Protein AF-A0A512UDW3-F1 (afdb_monomer)

Solvent-accessible surface area (backbone atoms only — not comparable to full-atom values): 7559 Å² total; per-residue (Å²): 133,87,82,69,74,64,78,91,60,89,70,90,72,61,88,87,54,61,60,85,64,74,51,76,69,55,49,50,41,35,50,53,52,41,50,52,54,34,51,64,78,32,40,70,40,46,51,52,30,51,55,47,39,69,74,40,95,45,71,74,55,20,54,63,74,34,38,69,43,46,49,53,28,49,56,47,38,58,70,48,70,37,69,68,51,47,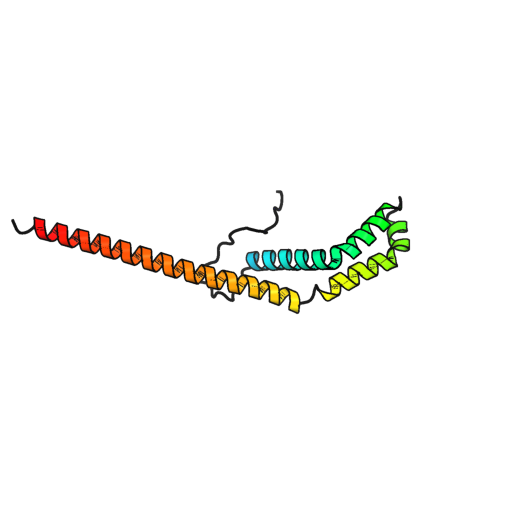48,54,41,46,51,54,51,33,53,51,44,48,52,52,52,51,55,50,51,53,52,51,52,50,54,50,50,53,52,50,51,53,51,52,56,52,50,61,60,52,59,70,70,72,78,118

Mean predicted aligned error: 9.4 Å

Structure (mmCIF, N/CA/C/O backbone):
data_AF-A0A512UDW3-F1
#
_entry.id   AF-A0A512UDW3-F1
#
loop_
_atom_site.group_PDB
_atom_site.id
_atom_site.type_symbol
_atom_site.label_atom_id
_atom_site.label_alt_id
_atom_site.label_comp_id
_atom_site.label_asym_id
_atom_site.label_entity_id
_atom_site.label_seq_id
_atom_site.pdbx_PDB_ins_code
_atom_site.Cartn_x
_atom_site.Cartn_y
_atom_site.Cartn_z
_atom_site.occupancy
_atom_site.B_iso_or_equiv
_atom_site.auth_seq_id
_atom_site.auth_comp_id
_atom_site.auth_asym_id
_atom_site.auth_atom_id
_atom_site.pdbx_PDB_model_num
ATOM 1 N N . MET A 1 1 ? 4.280 23.113 3.884 1.00 37.47 1 MET A N 1
ATOM 2 C CA . MET A 1 1 ? 3.649 21.982 4.603 1.00 37.47 1 MET A CA 1
ATOM 3 C C . MET A 1 1 ? 4.289 20.689 4.128 1.00 37.47 1 MET A C 1
ATOM 5 O O . MET A 1 1 ? 4.038 20.272 3.004 1.00 37.47 1 MET A O 1
ATOM 9 N N . SER A 1 2 ? 5.163 20.091 4.932 1.00 43.75 2 SER A N 1
ATOM 10 C CA . SER A 1 2 ? 5.730 18.771 4.656 1.00 43.75 2 SER A CA 1
ATOM 11 C C . SER A 1 2 ? 4.609 17.730 4.741 1.00 43.75 2 SER A C 1
ATOM 13 O O . SER A 1 2 ? 4.070 17.469 5.816 1.00 43.75 2 SER A O 1
ATOM 15 N N . LYS A 1 3 ? 4.202 17.172 3.593 1.00 50.06 3 LYS A N 1
ATOM 16 C CA . LYS A 1 3 ? 3.268 16.039 3.519 1.00 50.06 3 LYS A CA 1
ATOM 17 C C . LYS A 1 3 ? 3.991 14.810 4.061 1.00 50.06 3 LYS A C 1
ATOM 19 O O . LYS A 1 3 ? 4.594 14.051 3.315 1.00 50.06 3 LYS A O 1
ATOM 24 N N . GLN A 1 4 ? 4.026 14.689 5.381 1.00 52.34 4 GLN A N 1
ATOM 25 C CA . GLN A 1 4 ? 4.536 13.496 6.035 1.00 52.34 4 GLN A CA 1
ATOM 26 C C . GLN A 1 4 ? 3.680 12.301 5.584 1.00 52.34 4 GLN A C 1
ATOM 28 O O . GLN A 1 4 ? 2.453 12.449 5.554 1.00 52.34 4 GLN A O 1
ATOM 33 N N . PRO A 1 5 ? 4.301 11.167 5.214 1.00 54.69 5 PRO A N 1
ATOM 34 C CA . PRO A 1 5 ? 3.579 9.996 4.730 1.00 54.69 5 PRO A CA 1
ATOM 35 C C . PRO A 1 5 ? 2.538 9.55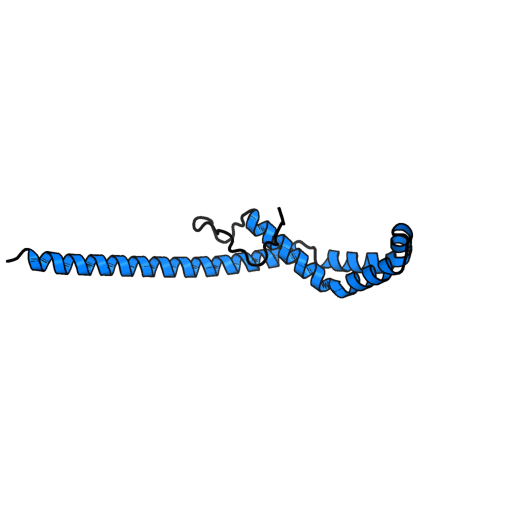3 5.764 1.00 54.69 5 PRO A C 1
ATOM 37 O O . PRO A 1 5 ? 2.731 9.737 6.970 1.00 54.69 5 PRO A O 1
ATOM 40 N N . TYR A 1 6 ? 1.415 8.997 5.308 1.00 53.50 6 TYR A N 1
ATOM 41 C CA . TYR A 1 6 ? 0.365 8.523 6.215 1.00 53.50 6 TYR A CA 1
ATOM 42 C C . TYR A 1 6 ? 0.718 7.207 6.929 1.00 53.50 6 TYR A C 1
ATOM 44 O O . TYR A 1 6 ? -0.074 6.708 7.731 1.00 53.50 6 TYR A O 1
ATOM 52 N N . ASP A 1 7 ? 1.907 6.659 6.668 1.00 50.72 7 ASP A N 1
ATOM 53 C CA . ASP A 1 7 ? 2.438 5.482 7.349 1.00 50.72 7 ASP A CA 1
ATOM 54 C C . ASP A 1 7 ? 2.441 5.725 8.871 1.00 50.72 7 ASP A C 1
ATOM 56 O O . ASP A 1 7 ? 3.064 6.666 9.364 1.00 50.72 7 ASP A O 1
ATOM 60 N N . ASN A 1 8 ? 1.731 4.869 9.612 1.00 51.53 8 ASN A N 1
ATOM 61 C CA . ASN A 1 8 ? 1.603 4.881 11.079 1.00 51.53 8 ASN A CA 1
ATOM 62 C C . ASN A 1 8 ? 0.756 6.001 11.708 1.00 51.53 8 ASN A C 1
ATOM 64 O O . ASN A 1 8 ? 0.913 6.291 12.893 1.00 51.53 8 ASN A O 1
ATOM 68 N N . ARG A 1 9 ? -0.169 6.622 10.969 1.00 58.69 9 ARG A N 1
ATOM 69 C CA . ARG A 1 9 ? -1.151 7.529 11.587 1.00 58.69 9 ARG A CA 1
ATOM 70 C C . ARG A 1 9 ? -2.368 6.767 12.093 1.00 58.69 9 ARG A C 1
ATOM 72 O O . ARG A 1 9 ? -2.994 6.027 11.335 1.00 58.69 9 ARG A O 1
ATOM 79 N N . ASP A 1 10 ? -2.758 7.028 13.337 1.00 59.06 10 ASP A N 1
ATOM 80 C CA . ASP A 1 10 ? -4.078 6.649 13.834 1.00 59.06 10 ASP A CA 1
ATOM 81 C C . ASP A 1 10 ? -5.135 7.476 13.102 1.00 59.06 10 ASP A C 1
ATOM 83 O O . ASP A 1 10 ? -5.371 8.653 13.388 1.00 59.06 10 ASP A O 1
ATOM 87 N N . LEU A 1 11 ? -5.744 6.864 12.089 1.00 62.94 11 LEU A N 1
ATOM 88 C CA . LEU A 1 11 ? -6.862 7.472 11.393 1.00 62.94 11 LEU A CA 1
ATOM 89 C C . LEU A 1 11 ? -8.076 7.445 12.323 1.00 62.94 11 LEU A C 1
ATOM 91 O O . LEU A 1 11 ? -8.410 6.375 12.846 1.00 62.94 11 LEU A O 1
ATOM 95 N N . PRO A 1 12 ? -8.75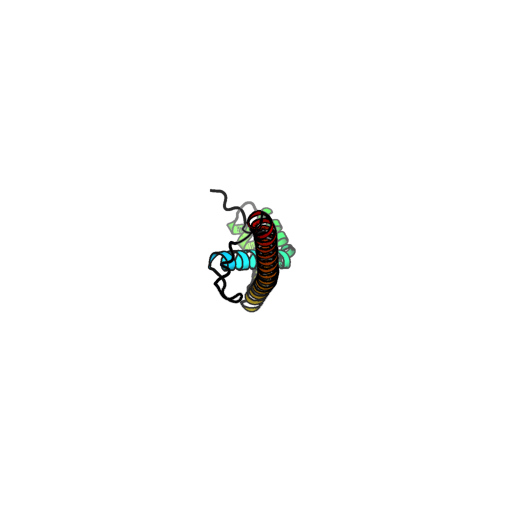6 8.587 12.526 1.00 62.00 12 PRO A N 1
ATOM 96 C CA . PRO A 1 12 ? -9.974 8.623 13.315 1.00 62.00 12 PRO A CA 1
ATOM 97 C C . PRO A 1 12 ? -11.031 7.770 12.613 1.00 62.00 12 PRO A C 1
ATOM 99 O O . PRO A 1 12 ? -11.681 8.200 11.662 1.00 62.00 12 PRO A O 1
ATOM 102 N N . THR A 1 13 ? -11.172 6.529 13.072 1.00 66.75 13 THR A N 1
ATOM 103 C CA . THR A 1 13 ? -12.216 5.622 12.609 1.00 66.75 13 THR A CA 1
ATOM 104 C C . THR A 1 13 ? -13.505 6.052 13.286 1.00 66.75 13 THR A C 1
ATOM 106 O O . THR A 1 13 ? -13.594 6.028 14.513 1.00 66.75 13 THR A O 1
ATOM 109 N N . ASN A 1 14 ? -14.503 6.474 12.509 1.00 70.44 14 ASN A N 1
ATOM 110 C CA . ASN A 1 14 ? -15.806 6.805 13.071 1.00 70.44 14 ASN A CA 1
ATOM 111 C C . ASN A 1 14 ? -16.479 5.508 13.565 1.00 70.44 14 ASN A C 1
ATOM 113 O O . ASN A 1 14 ? -16.776 4.644 12.737 1.00 70.44 14 ASN A O 1
ATOM 117 N N . PRO A 1 15 ? -16.743 5.354 14.876 1.00 70.38 15 PRO A N 1
ATOM 118 C CA . PRO A 1 15 ? -17.304 4.124 15.435 1.00 70.38 15 PRO A CA 1
ATOM 119 C C . PRO A 1 15 ? -18.735 3.830 14.960 1.00 70.38 15 PRO A C 1
ATOM 121 O O . PRO A 1 15 ? -19.181 2.690 15.088 1.00 70.38 15 PRO A O 1
ATOM 124 N N . ASN A 1 16 ? -19.430 4.828 14.400 1.00 74.44 16 ASN A N 1
ATOM 125 C CA . ASN A 1 16 ? -20.793 4.707 13.880 1.00 74.44 16 ASN A CA 1
ATOM 126 C C . ASN A 1 16 ? -20.849 4.230 12.423 1.00 74.44 16 ASN A C 1
ATOM 128 O O . ASN A 1 16 ? -21.930 3.923 11.925 1.00 74.44 16 ASN A O 1
ATOM 132 N N . LEU A 1 17 ? -19.713 4.194 11.722 1.00 81.75 17 LEU A N 1
ATOM 133 C CA . LEU A 1 17 ? -19.667 3.691 10.356 1.00 81.75 17 LEU A CA 1
ATOM 134 C C . LEU A 1 17 ? -19.407 2.181 10.353 1.00 81.75 17 LEU A C 1
ATOM 136 O O . LEU A 1 17 ? -18.636 1.682 11.180 1.00 81.75 17 LEU A O 1
ATOM 140 N N . PRO A 1 18 ? -20.013 1.437 9.413 1.00 85.44 18 PRO A N 1
ATOM 141 C CA . PRO A 1 18 ? -19.673 0.040 9.230 1.00 85.44 18 PRO A CA 1
ATOM 142 C C . PRO A 1 18 ? -18.189 -0.145 8.908 1.00 85.44 18 PRO A C 1
ATOM 144 O O . PRO A 1 18 ? -17.573 0.675 8.231 1.00 85.44 18 PRO A O 1
ATOM 147 N N . VAL A 1 19 ? -17.617 -1.261 9.359 1.00 86.12 19 VAL A N 1
ATOM 148 C CA . VAL A 1 19 ? -16.173 -1.540 9.246 1.00 86.12 19 VAL A CA 1
ATOM 149 C C . VAL A 1 19 ? -15.697 -1.593 7.790 1.00 86.12 19 VAL A C 1
ATOM 151 O O . VAL A 1 19 ? -14.576 -1.186 7.502 1.00 86.12 19 VA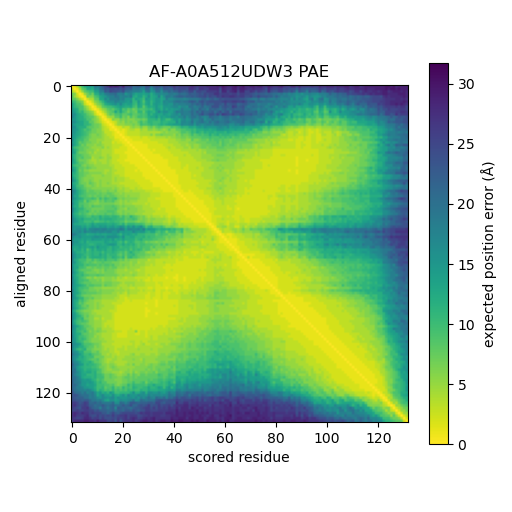L A O 1
ATOM 154 N N . TRP A 1 20 ? -16.561 -2.052 6.881 1.00 85.62 20 TRP A N 1
ATOM 155 C CA . TRP A 1 20 ? -16.292 -2.142 5.443 1.00 85.62 20 TRP A CA 1
ATOM 156 C C . TRP A 1 20 ? -16.343 -0.791 4.716 1.00 85.62 20 TRP A C 1
ATOM 158 O O . TRP A 1 20 ? -15.962 -0.710 3.554 1.00 85.62 20 TRP A O 1
ATOM 168 N N . VAL A 1 21 ? -16.820 0.274 5.369 1.00 89.62 21 VAL A N 1
ATOM 169 C CA . VAL A 1 21 ? -16.833 1.616 4.782 1.00 89.62 21 VAL A CA 1
ATOM 170 C C . VAL A 1 21 ? -15.473 2.260 5.009 1.00 89.62 21 VAL A C 1
ATOM 172 O O . VAL A 1 21 ? -15.046 2.467 6.149 1.00 89.62 21 VAL A O 1
ATOM 175 N N . LEU A 1 22 ? -14.802 2.587 3.910 1.00 89.00 22 LEU A N 1
ATOM 176 C CA . LEU A 1 22 ? -13.526 3.286 3.902 1.00 89.00 22 LEU A CA 1
ATOM 177 C C . LEU A 1 22 ? -13.755 4.773 3.634 1.00 89.00 22 LEU A C 1
ATOM 179 O O . LEU A 1 22 ? -14.435 5.164 2.689 1.00 89.00 22 LEU A O 1
ATOM 183 N N . THR A 1 23 ? -13.202 5.617 4.495 1.00 88.19 23 THR A N 1
ATOM 184 C CA . THR A 1 23 ? -13.192 7.069 4.312 1.00 88.19 23 THR A CA 1
ATOM 185 C C . THR A 1 23 ? -12.136 7.473 3.275 1.00 88.19 23 THR A C 1
ATOM 187 O O . THR A 1 23 ? -11.144 6.763 3.108 1.00 88.19 23 THR A O 1
ATOM 190 N N . PRO A 1 24 ? -12.248 8.655 2.638 1.00 89.25 24 PRO A N 1
ATOM 191 C CA . PRO A 1 24 ? -11.248 9.110 1.665 1.00 89.25 24 PRO A CA 1
ATOM 192 C C . PRO A 1 24 ? -9.815 9.167 2.219 1.00 89.25 24 PRO A C 1
ATOM 194 O O . PRO A 1 24 ? -8.851 8.932 1.497 1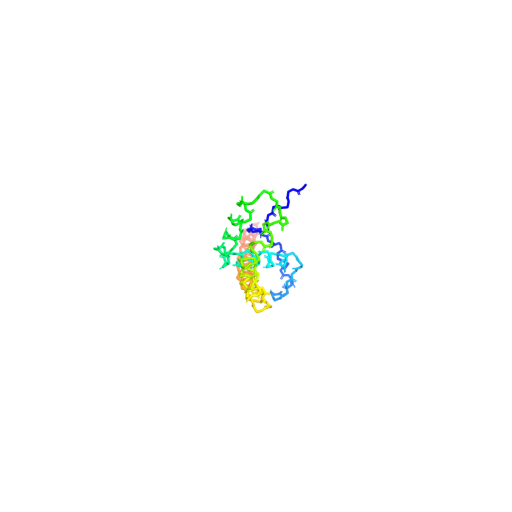.00 89.25 24 PRO A O 1
ATOM 197 N N . LYS A 1 25 ? -9.660 9.450 3.521 1.00 86.62 25 LYS A N 1
ATOM 198 C CA . LYS A 1 25 ? -8.350 9.433 4.189 1.00 86.62 25 LYS A CA 1
ATOM 199 C C . LYS A 1 25 ? -7.798 8.015 4.322 1.00 86.62 25 LYS A C 1
ATOM 201 O O . LYS A 1 25 ? -6.615 7.813 4.092 1.00 86.62 25 LYS A O 1
ATOM 206 N N . GLU A 1 26 ? -8.641 7.052 4.685 1.00 87.62 26 GLU A N 1
ATOM 207 C CA . GLU A 1 26 ? -8.274 5.633 4.764 1.00 87.62 26 GLU A CA 1
ATOM 208 C C . GLU A 1 26 ? -7.888 5.079 3.391 1.00 87.62 26 GLU A C 1
ATOM 210 O O . GLU A 1 26 ? -6.858 4.418 3.270 1.00 87.62 26 GLU A O 1
ATOM 215 N N . GLU A 1 27 ? -8.645 5.423 2.348 1.00 90.56 27 GLU A N 1
ATOM 216 C CA . GLU A 1 27 ? -8.304 5.048 0.975 1.00 90.56 27 GLU A CA 1
ATOM 217 C C . GLU A 1 27 ? -6.971 5.647 0.516 1.00 90.56 27 GLU A C 1
ATOM 219 O O . GLU A 1 27 ? -6.187 4.961 -0.137 1.00 90.56 27 GLU A O 1
ATOM 224 N N . GLN A 1 28 ? -6.657 6.887 0.906 1.00 90.50 28 GLN A N 1
ATOM 225 C CA . GLN A 1 28 ? -5.349 7.470 0.614 1.00 90.50 28 GLN A CA 1
ATOM 226 C C . GLN A 1 28 ? -4.206 6.653 1.243 1.00 90.50 28 GLN A C 1
ATOM 228 O O . GLN A 1 28 ? -3.194 6.410 0.586 1.00 90.50 28 GLN A O 1
ATOM 233 N N . VAL A 1 29 ? -4.363 6.188 2.486 1.00 89.25 29 VAL A N 1
ATOM 234 C CA . VAL A 1 29 ? -3.345 5.358 3.159 1.00 89.25 29 VAL A CA 1
ATOM 235 C C . VAL A 1 29 ? -3.190 4.004 2.476 1.00 89.25 29 VAL A C 1
ATOM 237 O O . VAL A 1 29 ? -2.068 3.538 2.278 1.00 89.25 29 VAL A O 1
ATOM 240 N N . ILE A 1 30 ? -4.306 3.390 2.083 1.00 91.75 30 ILE A N 1
ATOM 241 C CA . ILE A 1 30 ? -4.318 2.148 1.306 1.00 91.75 30 ILE A CA 1
ATOM 242 C C . ILE A 1 30 ? -3.551 2.339 -0.002 1.00 91.75 30 ILE A C 1
ATOM 244 O O . ILE A 1 30 ? -2.664 1.546 -0.310 1.00 91.75 30 ILE A O 1
ATOM 248 N N . PHE A 1 31 ? -3.827 3.422 -0.728 1.00 91.88 31 PHE A N 1
ATOM 249 C CA . PHE A 1 31 ? -3.158 3.733 -1.986 1.00 91.88 31 PHE A CA 1
ATOM 250 C C . PHE A 1 31 ? -1.650 3.953 -1.804 1.00 91.88 31 PHE A C 1
ATOM 252 O O . PHE A 1 31 ? -0.846 3.434 -2.577 1.00 91.88 31 PHE A O 1
ATOM 259 N N . GLU A 1 32 ? -1.244 4.687 -0.765 1.00 91.62 32 GLU A N 1
ATOM 260 C CA . GLU A 1 32 ? 0.169 4.915 -0.446 1.00 91.62 32 GLU A CA 1
ATOM 261 C C . GLU A 1 32 ? 0.890 3.608 -0.085 1.00 91.62 32 GLU A C 1
ATOM 263 O O . GLU A 1 32 ? 1.989 3.353 -0.586 1.00 91.62 32 GLU A O 1
ATOM 268 N N . ARG A 1 33 ? 0.265 2.746 0.727 1.00 91.31 33 ARG A N 1
ATOM 269 C CA . ARG A 1 33 ? 0.818 1.440 1.115 1.00 91.31 33 ARG A CA 1
ATOM 270 C C . ARG A 1 33 ? 0.919 0.489 -0.075 1.00 91.31 33 ARG A C 1
ATOM 272 O O . ARG A 1 33 ? 1.964 -0.134 -0.259 1.00 91.31 33 ARG A O 1
ATOM 279 N N . TRP A 1 34 ? -0.134 0.405 -0.883 1.00 93.88 34 TRP A N 1
ATOM 280 C CA . TRP A 1 34 ? -0.163 -0.378 -2.115 1.00 93.88 34 TRP A CA 1
ATOM 281 C C . TRP A 1 34 ? 0.956 0.051 -3.059 1.00 93.88 34 TRP A C 1
ATOM 283 O O . TRP A 1 34 ? 1.776 -0.771 -3.465 1.00 93.88 34 TRP A O 1
ATOM 293 N N . ARG A 1 35 ? 1.068 1.360 -3.319 1.00 92.06 35 ARG A N 1
ATOM 294 C CA . ARG A 1 35 ? 2.149 1.922 -4.127 1.00 92.06 35 ARG A CA 1
ATOM 295 C C . ARG A 1 35 ? 3.506 1.528 -3.549 1.00 92.06 35 ARG A C 1
ATOM 297 O O . ARG A 1 35 ? 4.320 0.952 -4.259 1.00 92.06 35 ARG A O 1
ATOM 304 N N . LYS A 1 36 ? 3.748 1.766 -2.259 1.00 92.38 36 LYS A N 1
ATOM 305 C CA . LYS A 1 36 ? 5.021 1.429 -1.603 1.00 92.38 36 LYS A CA 1
ATOM 306 C C . LYS A 1 36 ? 5.389 -0.049 -1.776 1.00 92.38 36 LYS A C 1
ATOM 308 O O . LYS A 1 36 ? 6.520 -0.338 -2.152 1.00 92.38 36 LYS A O 1
ATOM 313 N N . LYS A 1 37 ? 4.443 -0.971 -1.570 1.00 93.06 37 LYS A N 1
ATOM 314 C CA . LYS A 1 37 ? 4.654 -2.417 -1.754 1.00 93.06 37 LYS A CA 1
ATOM 315 C C . LYS A 1 37 ? 4.949 -2.785 -3.208 1.00 93.06 37 LYS A C 1
ATOM 317 O O . LYS A 1 37 ? 5.828 -3.604 -3.457 1.00 93.06 37 LYS A O 1
ATOM 322 N N . THR A 1 38 ? 4.259 -2.168 -4.162 1.00 93.62 38 THR A N 1
ATOM 323 C CA . THR A 1 38 ? 4.517 -2.360 -5.596 1.00 93.62 38 THR A CA 1
ATOM 324 C C . THR A 1 38 ? 5.922 -1.899 -5.978 1.00 93.62 38 THR A C 1
ATOM 326 O O . THR A 1 38 ? 6.664 -2.653 -6.601 1.00 93.62 38 THR A O 1
ATOM 329 N N . PHE A 1 39 ? 6.336 -0.709 -5.536 1.00 92.12 39 PHE A N 1
ATOM 330 C CA . PHE A 1 39 ? 7.690 -0.203 -5.780 1.00 92.12 39 PHE A CA 1
ATOM 331 C C . PHE A 1 39 ? 8.760 -1.073 -5.101 1.00 92.12 39 PHE A C 1
ATOM 333 O O . PHE A 1 39 ? 9.782 -1.348 -5.715 1.00 92.12 39 PHE A O 1
ATOM 340 N N . GLN A 1 40 ? 8.507 -1.584 -3.890 1.00 94.19 40 GLN A N 1
ATOM 341 C CA . GLN A 1 40 ? 9.416 -2.516 -3.207 1.00 94.19 40 GLN A CA 1
ATOM 342 C C . GLN A 1 40 ? 9.623 -3.829 -3.975 1.00 94.19 40 GLN A C 1
ATOM 344 O O . GLN A 1 40 ? 10.724 -4.367 -3.970 1.00 94.19 40 GLN A O 1
ATOM 349 N N . ARG A 1 41 ? 8.592 -4.345 -4.655 1.00 93.25 41 ARG A N 1
ATOM 350 C CA . ARG A 1 41 ? 8.698 -5.567 -5.477 1.00 93.25 41 ARG A CA 1
ATOM 351 C C . ARG A 1 41 ? 9.510 -5.366 -6.755 1.00 93.25 41 ARG A C 1
ATOM 353 O O . ARG A 1 41 ? 10.041 -6.334 -7.286 1.00 93.25 41 ARG A O 1
ATOM 360 N N . CYS A 1 42 ? 9.579 -4.134 -7.249 1.00 94.81 42 CYS A N 1
ATOM 361 C CA . CYS A 1 42 ? 10.276 -3.774 -8.481 1.00 94.81 42 CYS A CA 1
ATOM 362 C C . CYS A 1 42 ? 11.571 -2.985 -8.223 1.00 94.81 42 CYS A C 1
ATOM 364 O O . CYS A 1 42 ? 12.136 -2.436 -9.169 1.00 94.81 42 CYS A O 1
ATOM 366 N N . ASP A 1 43 ? 12.031 -2.914 -6.967 1.00 94.88 43 ASP A N 1
ATOM 367 C CA . ASP A 1 43 ? 13.133 -2.045 -6.531 1.00 94.88 43 ASP A CA 1
ATOM 368 C C . ASP A 1 43 ? 14.415 -2.301 -7.332 1.00 94.88 43 ASP A C 1
ATOM 370 O O . ASP A 1 43 ? 15.066 -1.358 -7.770 1.00 94.88 43 ASP A O 1
ATOM 374 N N . ASP A 1 44 ? 14.727 -3.563 -7.629 1.00 94.50 44 ASP A N 1
ATOM 375 C CA . ASP A 1 44 ? 15.925 -3.931 -8.392 1.00 94.50 44 ASP A CA 1
ATOM 376 C C . ASP A 1 44 ? 15.910 -3.374 -9.825 1.00 94.50 44 ASP A C 1
ATOM 378 O O . ASP A 1 44 ? 16.914 -2.844 -10.305 1.00 94.50 44 ASP A O 1
ATOM 382 N N . LEU A 1 45 ? 14.758 -3.432 -10.502 1.00 93.38 45 LEU A N 1
ATOM 383 C CA . LEU A 1 45 ? 14.597 -2.903 -11.862 1.00 93.38 45 LEU A CA 1
ATOM 384 C C . LEU A 1 45 ? 14.630 -1.374 -11.871 1.00 93.38 45 LEU A C 1
ATOM 386 O O . LEU A 1 45 ? 15.216 -0.769 -12.769 1.00 93.38 45 LEU A O 1
ATOM 390 N N . ILE A 1 46 ? 14.045 -0.751 -10.848 1.00 92.12 46 ILE A N 1
ATOM 391 C CA . ILE A 1 46 ? 14.074 0.703 -10.676 1.00 92.12 46 ILE A CA 1
ATOM 392 C C . ILE A 1 46 ? 15.507 1.169 -10.412 1.00 92.12 46 ILE A C 1
ATOM 394 O O . ILE A 1 46 ? 15.967 2.125 -11.031 1.00 92.12 46 ILE A O 1
ATOM 398 N N . ARG A 1 47 ? 16.255 0.475 -9.548 1.00 94.31 47 ARG A N 1
ATOM 399 C CA . ARG A 1 47 ? 17.672 0.766 -9.290 1.00 94.31 47 ARG A CA 1
ATOM 400 C C . ARG A 1 47 ? 18.522 0.601 -10.539 1.00 94.31 47 ARG A C 1
ATOM 402 O O . ARG A 1 47 ? 19.372 1.448 -10.788 1.00 94.31 47 ARG A O 1
ATOM 409 N N . ALA A 1 48 ? 18.283 -0.443 -11.331 1.00 92.62 48 ALA A N 1
ATOM 410 C CA . ALA A 1 48 ? 18.970 -0.638 -12.603 1.00 92.62 48 ALA A CA 1
ATOM 411 C C . ALA A 1 48 ? 18.685 0.512 -13.582 1.00 92.62 48 ALA A C 1
ATOM 413 O O . ALA A 1 48 ? 19.609 1.020 -14.218 1.00 92.62 48 ALA A O 1
ATOM 414 N N . TYR A 1 49 ? 17.432 0.971 -13.662 1.00 91.50 49 TYR A N 1
ATOM 415 C CA . TYR A 1 49 ? 17.079 2.126 -14.483 1.00 91.50 49 TYR A CA 1
ATOM 416 C C . TYR A 1 49 ? 17.755 3.404 -13.981 1.00 91.50 49 TYR A C 1
ATOM 418 O O . TYR A 1 49 ? 18.336 4.123 -14.784 1.00 91.50 49 TYR A O 1
ATOM 426 N N . VAL A 1 50 ? 17.741 3.660 -12.670 1.00 92.25 50 VAL A N 1
ATOM 427 C CA . VAL A 1 50 ? 18.387 4.835 -12.063 1.00 92.25 50 VAL A CA 1
ATOM 428 C C . VAL A 1 50 ? 19.902 4.812 -12.275 1.00 92.25 50 VAL A C 1
ATOM 430 O O . VAL A 1 50 ? 20.499 5.837 -12.594 1.00 92.25 50 VAL A O 1
ATOM 433 N N . ALA A 1 51 ? 20.539 3.649 -12.133 1.00 93.38 51 ALA A N 1
ATOM 434 C CA . ALA A 1 51 ? 21.966 3.492 -12.396 1.00 93.38 51 ALA A CA 1
ATOM 435 C C . ALA A 1 51 ? 22.299 3.792 -13.864 1.00 93.38 51 ALA A C 1
ATOM 437 O O . ALA A 1 51 ? 23.244 4.529 -14.134 1.00 93.38 51 ALA A O 1
ATOM 438 N N . CYS A 1 52 ? 21.485 3.285 -14.794 1.00 90.88 52 CYS A N 1
ATOM 439 C CA . CYS A 1 52 ? 21.619 3.574 -16.218 1.00 90.88 52 CYS A CA 1
ATOM 440 C C . CYS A 1 52 ? 21.356 5.056 -16.521 1.00 90.88 52 CYS A C 1
ATOM 442 O O . CYS A 1 52 ? 22.125 5.685 -17.233 1.00 90.88 52 CYS A O 1
ATOM 444 N N . SER A 1 53 ? 20.316 5.669 -15.950 1.00 90.62 53 SER A N 1
ATOM 445 C CA . SER A 1 53 ? 20.011 7.074 -16.225 1.00 90.62 53 SER A CA 1
ATOM 446 C C . SER A 1 53 ? 21.088 8.016 -15.700 1.00 90.62 53 SER A C 1
ATOM 448 O O . SER A 1 53 ? 21.373 9.027 -16.330 1.00 90.62 53 SER A O 1
ATOM 450 N N . ASN A 1 54 ? 21.705 7.670 -14.568 1.00 91.88 54 ASN A N 1
ATOM 451 C CA . ASN A 1 54 ? 22.762 8.465 -13.950 1.00 91.88 54 ASN A CA 1
ATOM 452 C C . ASN A 1 54 ? 24.119 8.325 -14.653 1.00 91.88 54 ASN A C 1
ATOM 454 O O . ASN A 1 54 ? 25.013 9.116 -14.367 1.00 91.88 54 ASN A O 1
ATOM 458 N N . SER A 1 55 ? 24.302 7.344 -15.547 1.00 91.44 55 SER A N 1
ATOM 459 C CA . SER A 1 55 ? 25.545 7.214 -16.319 1.00 91.44 55 SER A CA 1
ATOM 460 C C . SER A 1 55 ? 25.627 8.152 -17.527 1.00 91.44 55 SER A C 1
ATOM 462 O O . SER A 1 55 ? 26.671 8.196 -18.171 1.00 91.44 55 SER A O 1
ATOM 464 N N . TYR A 1 56 ? 24.562 8.897 -17.840 1.00 90.25 56 TYR A N 1
ATOM 465 C CA . TYR A 1 56 ? 24.520 9.835 -18.966 1.00 90.25 56 TYR A CA 1
ATOM 466 C C . TYR A 1 56 ? 24.299 11.269 -18.477 1.00 90.25 56 TYR A C 1
ATOM 468 O O . TYR A 1 56 ? 23.537 11.509 -17.544 1.00 90.25 56 TYR A O 1
ATOM 476 N N . GLU A 1 57 ? 24.932 12.240 -19.139 1.00 86.25 57 GLU A N 1
ATOM 477 C CA . GLU A 1 57 ? 24.792 13.664 -18.797 1.00 86.25 57 GLU A CA 1
ATOM 478 C C . GLU A 1 57 ? 23.460 14.258 -19.280 1.00 86.25 57 GLU A C 1
ATOM 480 O O . GLU A 1 57 ? 22.909 15.167 -18.657 1.00 86.25 57 GLU A O 1
ATOM 485 N N . SER A 1 58 ? 22.921 13.740 -20.389 1.00 90.12 58 SER A N 1
ATOM 486 C CA . SER A 1 58 ? 21.673 14.213 -20.985 1.00 90.12 58 SER A CA 1
ATOM 487 C C . SER A 1 58 ? 20.491 13.304 -20.618 1.00 90.12 58 SER A C 1
ATOM 489 O O . SER A 1 58 ? 20.486 12.127 -20.991 1.00 90.12 58 SER A O 1
ATOM 491 N N . PRO A 1 59 ? 19.420 13.832 -19.990 1.00 83.88 59 PRO A N 1
ATOM 492 C CA . PRO A 1 59 ? 18.214 13.059 -19.681 1.00 83.88 59 PRO A CA 1
ATOM 493 C C . PRO A 1 59 ? 17.535 12.458 -20.918 1.00 83.88 59 PRO A C 1
ATOM 495 O O . PRO A 1 59 ? 16.965 11.371 -20.861 1.00 83.88 59 PRO A O 1
ATOM 498 N N . VAL A 1 60 ? 17.602 13.154 -22.056 1.00 86.75 60 VAL A N 1
ATOM 499 C CA . VAL A 1 60 ? 16.994 12.696 -23.316 1.00 86.75 60 VAL A CA 1
ATOM 500 C C . VAL A 1 60 ? 17.763 11.506 -23.893 1.00 86.75 60 VAL A C 1
ATOM 502 O O . VAL A 1 60 ? 17.167 10.603 -24.480 1.00 86.75 60 VAL A O 1
ATOM 505 N N . GLU A 1 61 ? 19.084 11.494 -23.719 1.00 87.62 61 GLU A N 1
ATOM 506 C CA . GLU A 1 61 ? 19.950 10.392 -24.135 1.00 87.62 61 GLU A CA 1
ATOM 507 C C . GLU A 1 61 ? 19.785 9.181 -23.214 1.00 87.62 61 GLU A C 1
ATOM 509 O O . GLU A 1 61 ? 19.537 8.076 -23.700 1.00 87.62 61 GLU A O 1
ATOM 514 N N . ALA A 1 62 ? 19.785 9.412 -21.897 1.00 88.19 62 ALA A N 1
ATOM 515 C CA . ALA A 1 62 ? 19.482 8.402 -20.889 1.00 88.19 62 ALA A CA 1
ATOM 516 C C . ALA A 1 62 ? 18.166 7.672 -21.188 1.00 88.19 62 ALA A C 1
ATOM 518 O O . ALA A 1 62 ? 18.125 6.446 -21.200 1.00 88.19 62 ALA A O 1
ATOM 519 N N . MET A 1 63 ? 17.091 8.407 -21.494 1.00 85.62 63 MET A N 1
ATOM 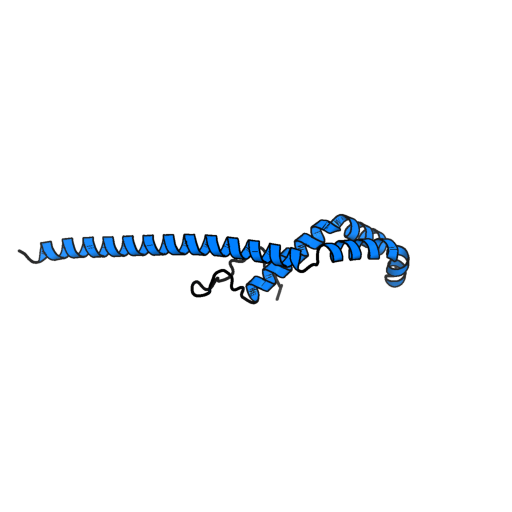520 C CA . MET A 1 63 ? 15.796 7.794 -21.806 1.00 85.62 63 MET A CA 1
ATOM 521 C C . MET A 1 63 ? 15.829 6.910 -23.056 1.00 85.62 63 MET A C 1
ATOM 523 O O . MET A 1 63 ? 15.144 5.892 -23.087 1.00 85.62 63 MET A O 1
ATOM 527 N N . LYS A 1 64 ? 16.608 7.276 -24.083 1.00 89.50 64 LYS A N 1
ATOM 528 C CA . LYS A 1 64 ? 16.721 6.481 -25.315 1.00 89.50 64 LYS A CA 1
ATOM 529 C C . LYS A 1 64 ? 17.547 5.217 -25.107 1.00 89.50 64 LYS A C 1
ATOM 531 O O . LYS A 1 64 ? 17.160 4.161 -25.596 1.00 89.50 64 LYS A O 1
ATOM 536 N N . ILE A 1 65 ? 18.675 5.320 -24.406 1.00 91.56 65 ILE A N 1
ATOM 537 C CA . ILE A 1 65 ? 19.598 4.191 -24.237 1.00 91.56 65 ILE A CA 1
ATOM 538 C C . ILE A 1 65 ? 19.094 3.228 -23.155 1.00 91.56 65 ILE A C 1
ATOM 540 O O . ILE A 1 65 ? 19.132 2.012 -23.335 1.00 91.56 65 ILE A O 1
ATOM 544 N N . CYS A 1 66 ? 18.533 3.755 -22.067 1.00 92.44 66 CYS A N 1
ATOM 545 C CA . CYS A 1 66 ? 17.988 2.964 -20.965 1.00 92.44 66 CYS A CA 1
ATOM 546 C C . CYS A 1 66 ? 16.544 2.487 -21.205 1.00 92.44 66 CYS A C 1
ATOM 548 O O . CYS A 1 66 ? 15.926 1.966 -20.275 1.00 92.44 66 CYS A O 1
ATOM 550 N N . ASP A 1 67 ? 15.990 2.637 -22.417 1.00 92.44 67 ASP A N 1
ATOM 551 C CA . ASP A 1 67 ? 14.587 2.314 -22.724 1.00 92.44 67 ASP A CA 1
ATOM 552 C C . ASP A 1 67 ? 14.233 0.853 -22.401 1.00 92.44 67 ASP A C 1
ATOM 554 O O . ASP A 1 67 ? 13.178 0.576 -21.838 1.00 92.44 67 ASP A O 1
ATOM 558 N N . GLY A 1 68 ? 15.140 -0.095 -22.662 1.00 93.19 68 GLY A N 1
ATOM 559 C CA . GLY A 1 68 ? 14.915 -1.509 -22.334 1.00 93.19 68 GLY A CA 1
ATOM 560 C C . GLY A 1 68 ? 14.705 -1.749 -20.834 1.00 93.19 68 GLY A C 1
ATOM 561 O O . GLY A 1 68 ? 13.761 -2.431 -20.434 1.00 93.19 68 GLY A O 1
ATOM 562 N N . VAL A 1 69 ? 15.543 -1.132 -19.994 1.00 91.88 69 VAL A N 1
ATOM 563 C CA . VAL A 1 69 ? 15.428 -1.224 -18.529 1.00 91.88 69 VAL A CA 1
ATOM 564 C C . VAL A 1 69 ? 14.215 -0.434 -18.034 1.00 91.88 69 VAL A C 1
ATOM 566 O O . VAL A 1 69 ? 13.511 -0.885 -17.132 1.00 91.88 69 VAL A O 1
ATOM 569 N N . ASN A 1 70 ? 13.921 0.704 -18.670 1.00 91.69 70 ASN A N 1
ATOM 570 C CA . ASN A 1 70 ? 12.741 1.509 -18.383 1.00 91.69 70 ASN A CA 1
ATOM 571 C C . ASN A 1 70 ? 11.443 0.722 -18.613 1.00 91.69 70 ASN A C 1
ATOM 573 O O . ASN A 1 70 ? 10.563 0.703 -17.757 1.00 91.69 70 ASN A O 1
ATOM 577 N N . ARG A 1 71 ? 11.327 0.020 -19.743 1.00 94.69 71 ARG A N 1
ATOM 578 C CA . ARG A 1 71 ? 10.173 -0.845 -20.015 1.00 94.69 71 ARG A CA 1
ATOM 579 C C . ARG A 1 71 ? 10.076 -1.971 -19.000 1.00 94.69 71 ARG A C 1
ATOM 581 O O . ARG A 1 71 ? 9.008 -2.177 -18.443 1.00 94.69 71 ARG A O 1
ATOM 588 N N . ALA A 1 72 ? 11.192 -2.624 -18.674 1.00 94.00 72 ALA A N 1
ATOM 589 C CA . ALA A 1 72 ? 11.195 -3.706 -17.694 1.00 94.00 72 ALA A CA 1
ATOM 590 C C . ALA A 1 72 ? 10.687 -3.257 -16.309 1.00 94.00 72 ALA A C 1
ATOM 592 O O . ALA A 1 72 ? 9.861 -3.952 -15.711 1.00 94.00 72 ALA A O 1
ATOM 593 N N . GLN A 1 73 ? 11.121 -2.093 -15.801 1.00 92.38 73 GLN A N 1
ATOM 594 C CA . GLN A 1 73 ? 10.591 -1.572 -14.531 1.00 92.38 73 GLN A CA 1
ATOM 595 C C . GLN A 1 73 ? 9.098 -1.219 -14.627 1.00 92.38 73 GLN A C 1
ATOM 597 O O . GLN A 1 73 ? 8.348 -1.512 -13.696 1.00 92.38 73 GLN A O 1
ATOM 602 N N . LEU A 1 74 ? 8.650 -0.633 -15.744 1.00 93.62 74 LEU A N 1
ATOM 603 C CA . LEU A 1 74 ? 7.254 -0.237 -15.940 1.00 93.62 74 LEU A CA 1
ATOM 604 C C . LEU A 1 74 ? 6.346 -1.464 -16.041 1.00 93.62 74 LEU A C 1
ATOM 606 O O . LEU A 1 74 ? 5.304 -1.502 -15.392 1.00 93.62 74 LEU A O 1
ATOM 610 N N . ASP A 1 75 ? 6.780 -2.494 -16.763 1.00 95.69 75 ASP A N 1
ATOM 611 C CA . ASP A 1 75 ? 6.079 -3.771 -16.879 1.00 95.69 75 ASP A CA 1
ATOM 612 C C . ASP A 1 75 ? 5.997 -4.487 -15.528 1.00 95.69 75 ASP A C 1
ATOM 614 O O . ASP A 1 75 ? 4.977 -5.096 -15.203 1.00 95.69 75 ASP A O 1
ATOM 618 N N . CYS A 1 76 ? 7.046 -4.402 -14.703 1.00 95.06 76 CYS A N 1
ATOM 619 C CA . CYS A 1 76 ? 7.001 -4.913 -13.336 1.00 95.06 76 CYS A CA 1
ATOM 620 C C . CYS A 1 76 ? 5.949 -4.177 -12.500 1.00 95.06 76 CYS A C 1
ATOM 622 O O . CYS A 1 76 ? 5.107 -4.819 -11.873 1.00 95.06 76 CYS A O 1
ATOM 624 N N . VAL A 1 77 ? 5.956 -2.841 -12.517 1.00 94.31 77 VAL A N 1
ATOM 625 C CA . VAL A 1 77 ? 4.986 -2.034 -11.767 1.00 94.31 77 VAL A CA 1
ATOM 626 C C . VAL A 1 77 ? 3.563 -2.320 -12.245 1.00 94.31 77 VAL A C 1
ATOM 628 O O . VAL A 1 77 ? 2.690 -2.550 -11.412 1.00 94.31 77 VAL A O 1
ATOM 631 N N . ALA A 1 78 ? 3.330 -2.403 -13.556 1.00 93.94 78 ALA A N 1
ATOM 632 C CA . ALA A 1 78 ? 2.018 -2.677 -14.140 1.00 93.94 78 ALA A CA 1
ATOM 633 C C . ALA A 1 78 ? 1.414 -4.017 -13.681 1.00 93.94 78 ALA A C 1
ATOM 635 O O . ALA A 1 78 ? 0.200 -4.108 -13.503 1.00 93.94 78 ALA A O 1
ATOM 636 N N . LYS A 1 79 ? 2.242 -5.039 -13.420 1.00 94.06 79 LYS A N 1
ATOM 637 C CA . LYS A 1 79 ? 1.781 -6.341 -12.899 1.00 94.06 79 LYS A CA 1
ATOM 638 C C . LYS A 1 79 ? 1.204 -6.261 -11.488 1.00 94.06 79 LYS A C 1
ATOM 640 O O . LYS A 1 79 ? 0.303 -7.025 -11.162 1.00 94.06 79 LYS A O 1
ATOM 645 N N . TYR A 1 80 ? 1.734 -5.374 -10.650 1.00 92.50 80 TYR A N 1
ATOM 646 C CA . TYR A 1 80 ? 1.319 -5.246 -9.248 1.00 92.50 80 TYR A CA 1
ATOM 647 C C . TYR A 1 80 ? 0.400 -4.048 -9.008 1.00 92.50 80 TYR A C 1
ATOM 649 O O . TYR A 1 80 ? -0.315 -3.988 -8.008 1.00 92.50 80 TYR A O 1
ATOM 657 N N . GLN A 1 81 ? 0.375 -3.097 -9.940 1.00 91.19 81 GLN A N 1
ATOM 658 C CA . GLN A 1 81 ? -0.514 -1.948 -9.915 1.00 91.19 81 GLN A CA 1
ATOM 659 C C . GLN A 1 81 ? -1.905 -2.304 -10.478 1.00 91.19 81 GLN A C 1
ATOM 661 O O . GLN A 1 81 ? -2.460 -1.593 -11.312 1.00 91.19 81 GLN A O 1
ATOM 666 N N . THR A 1 82 ? -2.490 -3.400 -9.986 1.00 94.00 82 THR A N 1
ATOM 667 C CA . THR A 1 82 ? -3.833 -3.871 -10.354 1.00 94.00 82 THR A CA 1
ATOM 668 C C . THR A 1 82 ? -4.844 -3.654 -9.226 1.00 94.00 82 THR A C 1
ATOM 670 O O . THR A 1 82 ? -4.477 -3.487 -8.060 1.00 94.00 82 THR A O 1
ATOM 673 N N . MET A 1 83 ? -6.135 -3.687 -9.575 1.00 92.62 83 MET A N 1
ATOM 674 C CA . MET A 1 83 ? -7.231 -3.607 -8.599 1.00 92.62 83 MET A CA 1
ATOM 675 C C . MET A 1 83 ? -7.179 -4.740 -7.572 1.00 92.62 83 MET A C 1
ATOM 677 O O . MET A 1 83 ? -7.455 -4.505 -6.405 1.00 92.62 83 MET A O 1
ATOM 681 N N . GLU A 1 84 ? -6.744 -5.935 -7.974 1.00 94.31 84 GLU A N 1
ATOM 682 C CA . GLU A 1 84 ? -6.616 -7.086 -7.077 1.00 94.31 84 GLU A CA 1
ATOM 683 C C . GLU A 1 84 ? -5.663 -6.800 -5.906 1.00 94.31 84 GLU A C 1
ATOM 685 O O . GLU A 1 84 ? -6.005 -7.027 -4.747 1.00 94.31 84 GLU A O 1
ATOM 690 N N . TYR A 1 85 ? -4.484 -6.237 -6.183 1.00 93.12 85 TYR A N 1
ATOM 691 C CA . TYR A 1 85 ? -3.537 -5.867 -5.128 1.00 93.12 85 TYR A CA 1
ATOM 692 C C . TYR A 1 85 ? -4.010 -4.665 -4.305 1.00 93.12 85 TYR A C 1
ATOM 694 O O . TYR A 1 85 ? -3.669 -4.564 -3.128 1.00 93.12 85 TYR A O 1
ATOM 702 N N . LEU A 1 86 ? -4.800 -3.763 -4.894 1.00 93.12 86 LEU A N 1
ATOM 703 C CA . LEU A 1 86 ? -5.423 -2.669 -4.151 1.00 93.12 86 LEU A CA 1
ATOM 704 C C . LEU A 1 86 ? -6.472 -3.197 -3.160 1.00 93.12 86 LEU A C 1
ATOM 706 O O . LEU A 1 86 ? -6.502 -2.760 -2.009 1.00 93.12 86 LEU A O 1
ATOM 710 N N . ASP A 1 87 ? -7.296 -4.154 -3.582 1.00 94.25 87 ASP A N 1
ATOM 711 C CA . ASP A 1 87 ? -8.332 -4.761 -2.745 1.00 94.25 87 ASP A CA 1
ATOM 712 C C . ASP A 1 87 ? -7.725 -5.578 -1.596 1.00 94.25 87 ASP A C 1
ATOM 714 O O . ASP A 1 87 ? -8.196 -5.478 -0.465 1.00 94.25 87 ASP A O 1
ATOM 718 N N . GLN A 1 88 ? -6.590 -6.253 -1.814 1.00 94.81 88 GLN A N 1
ATOM 719 C CA . GLN A 1 88 ? -5.828 -6.883 -0.725 1.00 94.81 88 GLN A CA 1
ATOM 720 C C . GLN A 1 88 ? -5.423 -5.873 0.364 1.00 94.81 88 GLN A C 1
ATOM 722 O O . GLN A 1 88 ? -5.516 -6.161 1.559 1.00 94.81 88 GLN A O 1
ATOM 727 N N . GLU A 1 89 ? -4.992 -4.666 -0.015 1.00 93.44 89 GLU A N 1
ATOM 728 C CA . GLU A 1 89 ? -4.659 -3.620 0.960 1.00 93.44 89 GLU A CA 1
ATOM 729 C C . GLU A 1 89 ? -5.900 -3.039 1.655 1.00 93.44 89 GLU A C 1
ATOM 731 O O . GLU A 1 89 ? -5.824 -2.693 2.840 1.00 93.44 89 GLU A O 1
ATOM 736 N N . ARG A 1 90 ? -7.048 -2.975 0.963 1.00 93.44 90 ARG A N 1
ATOM 737 C CA . ARG A 1 90 ? -8.341 -2.625 1.577 1.00 93.44 90 ARG A CA 1
ATOM 738 C C . ARG A 1 90 ? -8.729 -3.641 2.643 1.00 93.44 90 ARG A C 1
ATOM 740 O O . ARG A 1 90 ? -9.041 -3.241 3.764 1.00 93.44 90 ARG A O 1
ATOM 747 N N . ASP A 1 91 ? -8.643 -4.929 2.329 1.00 95.06 91 ASP A N 1
ATOM 748 C CA . ASP A 1 91 ? -8.990 -6.015 3.247 1.00 95.06 91 ASP A CA 1
ATOM 749 C C . ASP A 1 91 ? -8.121 -5.999 4.506 1.00 95.06 91 ASP A C 1
ATOM 751 O O . ASP A 1 91 ? -8.632 -6.150 5.620 1.00 95.06 91 ASP A O 1
ATOM 755 N N . ILE A 1 92 ? -6.820 -5.726 4.357 1.00 92.69 92 ILE A N 1
ATOM 756 C CA . ILE A 1 92 ? -5.904 -5.558 5.493 1.00 92.69 92 ILE A CA 1
ATOM 757 C C . ILE A 1 92 ? -6.384 -4.431 6.417 1.00 92.69 92 ILE A C 1
ATOM 759 O O . ILE A 1 92 ? -6.401 -4.598 7.640 1.00 92.69 92 ILE A O 1
ATOM 763 N N . LEU A 1 93 ? -6.789 -3.284 5.861 1.00 90.69 93 LEU A N 1
ATOM 764 C CA . LEU A 1 93 ? -7.272 -2.166 6.671 1.00 90.69 93 LEU A CA 1
ATOM 765 C C . LEU A 1 93 ? -8.630 -2.475 7.318 1.00 90.69 93 LEU A C 1
ATOM 767 O O . LEU A 1 93 ? -8.842 -2.158 8.487 1.00 90.69 93 LEU A O 1
ATOM 771 N N . ILE A 1 94 ? -9.542 -3.125 6.596 1.00 91.69 94 ILE A N 1
ATOM 772 C CA . ILE A 1 94 ? -10.847 -3.546 7.124 1.00 91.69 94 ILE A CA 1
ATOM 773 C C . ILE A 1 94 ? -10.661 -4.530 8.290 1.00 91.69 94 ILE A C 1
ATOM 775 O O . ILE A 1 94 ? -11.340 -4.408 9.315 1.00 91.69 94 ILE A O 1
ATOM 779 N N . ALA A 1 95 ? -9.712 -5.465 8.188 1.00 91.25 95 ALA A N 1
ATOM 780 C CA . ALA A 1 95 ? -9.373 -6.388 9.269 1.00 91.25 95 ALA A CA 1
ATOM 781 C C . ALA A 1 95 ? -8.830 -5.655 10.511 1.00 91.25 95 ALA A C 1
ATOM 783 O O . ALA A 1 95 ? -9.27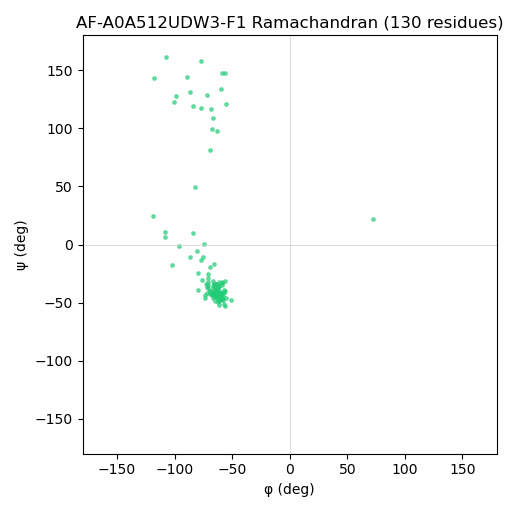5 -5.934 11.629 1.00 91.25 95 ALA A O 1
ATOM 784 N N . ASP A 1 96 ? -7.941 -4.673 10.327 1.00 88.75 96 ASP A N 1
ATOM 785 C CA . ASP A 1 96 ? -7.430 -3.827 11.416 1.00 88.75 96 ASP A CA 1
ATOM 786 C C . ASP A 1 96 ? -8.558 -3.023 12.087 1.00 88.75 96 ASP A C 1
ATOM 788 O O . ASP A 1 96 ? -8.698 -3.021 13.314 1.00 88.75 96 ASP A O 1
ATOM 792 N N . LYS A 1 97 ? -9.454 -2.422 11.292 1.00 87.31 97 LYS A N 1
ATOM 793 C CA . LYS A 1 97 ? -10.641 -1.715 11.803 1.00 87.31 97 LYS A CA 1
ATOM 794 C C . LYS A 1 97 ? -11.545 -2.641 12.613 1.00 87.31 97 LYS A C 1
ATOM 796 O O . LYS A 1 97 ? -12.028 -2.243 13.673 1.00 87.31 97 LYS A O 1
ATOM 801 N N . LYS A 1 98 ? -11.755 -3.881 12.160 1.00 88.31 98 LYS A N 1
ATOM 802 C CA . LYS A 1 98 ? -12.566 -4.880 12.875 1.00 88.31 98 LYS A CA 1
ATOM 803 C C . LYS A 1 98 ? -11.985 -5.179 14.257 1.00 88.31 98 LYS A C 1
ATOM 805 O O . LYS A 1 98 ? -12.727 -5.214 15.240 1.00 88.31 98 LYS A O 1
ATOM 810 N N . LEU A 1 99 ? -10.666 -5.356 14.338 1.00 89.06 99 LEU A N 1
ATOM 811 C CA . LEU A 1 99 ? -9.964 -5.596 15.596 1.00 89.06 99 LEU A CA 1
ATOM 812 C C . LEU A 1 99 ? -10.059 -4.383 16.531 1.00 89.06 99 LEU A C 1
ATOM 814 O O . LEU A 1 99 ? -10.462 -4.527 17.687 1.00 89.06 99 LEU A O 1
ATOM 818 N N . LYS A 1 100 ? -9.776 -3.180 16.023 1.00 85.88 100 LYS A N 1
ATOM 819 C CA . LYS A 1 100 ? -9.874 -1.927 16.789 1.00 85.88 100 LYS A CA 1
ATOM 820 C C . LYS A 1 100 ? -11.283 -1.686 17.322 1.00 85.88 100 LYS A C 1
ATOM 822 O O . LYS A 1 100 ? -11.444 -1.312 18.482 1.00 85.88 100 LYS A O 1
ATOM 827 N N . GLN A 1 101 ? -12.310 -1.956 16.516 1.00 84.81 101 GLN A N 1
ATOM 828 C CA . GLN A 1 101 ? -13.697 -1.805 16.947 1.00 84.81 101 GLN A CA 1
ATOM 829 C C . GLN A 1 101 ? -14.067 -2.813 18.044 1.00 84.81 101 GLN A C 1
ATOM 831 O O . GLN A 1 101 ? -14.784 -2.448 18.974 1.00 84.81 101 GLN A O 1
ATOM 836 N N . LYS A 1 102 ? -13.569 -4.056 17.978 1.00 87.75 102 LYS A N 1
ATOM 837 C CA . LYS A 1 102 ? -13.763 -5.055 19.041 1.00 87.75 102 LYS A CA 1
ATOM 838 C C . LYS A 1 102 ? -13.149 -4.580 20.362 1.00 87.75 102 LYS A C 1
ATOM 840 O O . LYS A 1 102 ? -13.860 -4.498 21.359 1.00 87.75 102 LYS A O 1
ATOM 845 N N . ILE A 1 103 ? -11.878 -4.173 20.333 1.00 88.38 103 ILE A N 1
ATOM 846 C CA . ILE A 1 103 ? -11.155 -3.660 21.509 1.00 88.38 103 ILE A CA 1
ATOM 847 C C . ILE A 1 103 ? -11.868 -2.433 22.096 1.00 88.38 103 ILE A C 1
ATOM 849 O O . ILE A 1 103 ? -12.007 -2.306 23.310 1.00 88.38 103 ILE A O 1
ATOM 853 N N . TYR A 1 104 ? -12.351 -1.526 21.243 1.00 85.50 104 TYR A N 1
ATOM 854 C CA . TYR A 1 104 ? -13.087 -0.343 21.682 1.00 85.50 104 TYR A CA 1
ATOM 855 C C . TYR A 1 104 ? -14.384 -0.703 22.419 1.00 85.50 104 TYR A C 1
ATOM 857 O O . TYR A 1 104 ? -14.646 -0.159 23.491 1.00 85.50 104 TYR A O 1
ATOM 865 N N . ARG A 1 105 ? -15.171 -1.651 21.890 1.00 87.25 105 ARG A N 1
ATOM 866 C CA . ARG A 1 105 ? -16.402 -2.124 22.547 1.00 87.25 105 ARG A CA 1
ATOM 867 C C . ARG A 1 105 ? -16.114 -2.790 23.893 1.00 87.25 105 ARG A C 1
ATOM 869 O O . ARG A 1 105 ? -16.833 -2.527 24.851 1.00 87.25 105 ARG A O 1
ATOM 876 N N . GLU A 1 106 ? -15.060 -3.600 23.983 1.00 90.94 106 GLU A N 1
ATOM 877 C CA . GLU A 1 106 ? -14.636 -4.240 25.238 1.00 90.94 106 GLU A CA 1
ATOM 878 C C . GLU A 1 106 ? -14.237 -3.200 26.296 1.00 90.94 106 GLU A C 1
ATOM 880 O O . GLU A 1 106 ? -14.693 -3.268 27.438 1.00 90.94 106 GLU A O 1
ATOM 885 N N . ARG A 1 107 ? -13.461 -2.178 25.907 1.00 90.69 107 ARG A N 1
ATOM 886 C CA . ARG A 1 107 ? -13.080 -1.067 26.797 1.00 90.69 107 ARG A CA 1
ATOM 887 C C . ARG A 1 107 ? -14.285 -0.250 27.262 1.00 90.69 107 ARG A C 1
ATOM 889 O O . ARG A 1 107 ? -14.352 0.118 28.431 1.00 90.69 107 ARG A O 1
ATOM 896 N N . LEU A 1 108 ? -15.236 0.020 26.367 1.00 89.56 108 LEU A N 1
ATOM 897 C CA . LEU A 1 108 ? -16.482 0.703 26.717 1.00 89.56 108 LEU A CA 1
ATOM 898 C C . LEU A 1 108 ? -17.309 -0.098 27.727 1.00 89.56 108 LEU A C 1
ATOM 900 O O . LEU A 1 108 ? -17.779 0.473 28.709 1.00 89.56 108 LEU A O 1
ATOM 904 N N . ALA A 1 109 ? -17.460 -1.406 27.511 1.00 92.44 109 ALA A N 1
ATOM 905 C CA . ALA A 1 109 ? -18.199 -2.279 28.417 1.00 92.44 109 ALA A CA 1
ATOM 906 C C . ALA A 1 109 ? -17.548 -2.336 29.810 1.00 92.44 109 ALA A C 1
ATOM 908 O O . ALA A 1 109 ? -18.246 -2.207 30.816 1.00 92.44 109 ALA A O 1
ATOM 909 N N . ALA A 1 110 ? -16.216 -2.447 29.877 1.00 93.69 110 ALA A N 1
ATOM 910 C CA . ALA A 1 110 ? -15.475 -2.415 31.138 1.00 93.69 110 ALA A CA 1
ATOM 911 C C . ALA A 1 110 ? -15.670 -1.085 31.888 1.00 93.69 110 ALA A C 1
ATOM 913 O O . ALA A 1 110 ? -16.030 -1.085 33.064 1.00 93.69 110 ALA A O 1
ATOM 914 N N . ALA A 1 111 ? -15.538 0.052 31.196 1.00 92.94 111 ALA A N 1
ATOM 915 C CA . ALA A 1 111 ? -15.740 1.372 31.796 1.00 92.94 111 ALA A CA 1
ATOM 916 C C . ALA A 1 111 ? -17.178 1.575 32.313 1.00 92.94 111 ALA A C 1
ATOM 918 O O . ALA A 1 111 ? -17.386 2.167 33.374 1.00 92.94 111 ALA A O 1
ATOM 919 N N . GLN A 1 112 ? -18.182 1.064 31.592 1.00 93.81 112 GLN A N 1
ATOM 920 C CA . GLN A 1 112 ? -19.580 1.100 32.030 1.00 93.81 112 GLN A CA 1
ATOM 921 C C . GLN A 1 112 ? -19.819 0.220 33.263 1.00 93.81 112 GLN A C 1
ATOM 923 O O . GLN A 1 112 ? -20.505 0.659 34.188 1.00 93.81 112 GLN A O 1
ATOM 928 N N . ALA A 1 113 ? -19.229 -0.977 33.313 1.00 94.19 113 ALA A N 1
ATOM 929 C CA . ALA A 1 113 ? -19.317 -1.870 34.466 1.00 94.19 113 ALA A CA 1
ATOM 930 C C . ALA A 1 113 ? -18.662 -1.257 35.714 1.00 94.19 113 ALA A C 1
ATOM 932 O O . ALA A 1 113 ? -19.261 -1.262 36.789 1.00 94.19 113 ALA A O 1
ATOM 933 N N . GLU A 1 114 ? -17.482 -0.647 35.572 1.00 94.38 114 GLU A N 1
ATOM 934 C CA . GLU A 1 114 ? -16.816 0.076 36.662 1.00 94.38 114 GLU A CA 1
ATOM 935 C C . GLU A 1 114 ? -17.648 1.265 37.159 1.00 94.38 114 GLU A C 1
ATOM 937 O O . GLU A 1 114 ? -17.784 1.476 38.367 1.00 94.38 114 GLU A O 1
ATOM 942 N N . ALA A 1 115 ? -18.230 2.047 36.245 1.00 93.50 115 ALA A N 1
ATOM 943 C CA . ALA A 1 115 ? -19.091 3.170 36.603 1.00 93.50 115 ALA A CA 1
ATOM 944 C C . ALA A 1 115 ? -20.370 2.706 37.322 1.00 93.50 115 ALA A C 1
ATOM 946 O O . ALA A 1 115 ? -20.795 3.342 38.288 1.00 93.50 115 ALA A O 1
ATOM 947 N N . ALA A 1 116 ? -20.967 1.593 36.886 1.00 93.81 116 ALA A N 1
ATOM 948 C CA . ALA A 1 116 ? -22.125 0.991 37.538 1.00 93.81 116 ALA A CA 1
ATOM 949 C C . ALA A 1 116 ? -21.778 0.458 38.938 1.00 93.81 116 ALA A C 1
ATOM 951 O O . ALA A 1 116 ? -22.506 0.743 39.888 1.00 93.81 116 ALA A O 1
ATOM 952 N N . ALA A 1 117 ? -20.639 -0.226 39.095 1.00 93.12 117 ALA A N 1
ATOM 953 C CA . ALA A 1 117 ? -20.163 -0.716 40.387 1.00 93.12 117 ALA A CA 1
ATOM 954 C C . ALA A 1 117 ? -19.910 0.432 41.377 1.00 93.12 117 ALA A C 1
ATOM 956 O O . ALA A 1 117 ? -20.359 0.364 42.520 1.00 93.12 117 ALA A O 1
ATOM 957 N N . LYS A 1 118 ? -19.279 1.527 40.925 1.00 92.31 118 LYS A N 1
ATOM 958 C CA . LYS A 1 118 ? -19.063 2.732 41.746 1.00 92.31 118 LYS A CA 1
ATOM 959 C C . LYS A 1 118 ? -20.380 3.365 42.201 1.00 92.31 118 LYS A C 1
ATOM 961 O O . LYS A 1 118 ? -20.511 3.727 43.370 1.00 92.31 118 LYS A O 1
ATOM 966 N N . LYS A 1 119 ? -21.371 3.464 41.307 1.00 91.12 119 LYS A N 1
ATOM 967 C CA . LYS A 1 119 ? -22.713 3.970 41.649 1.00 91.12 119 LYS A CA 1
ATOM 968 C C . LYS A 1 119 ? -23.425 3.061 42.655 1.00 91.12 119 LYS A C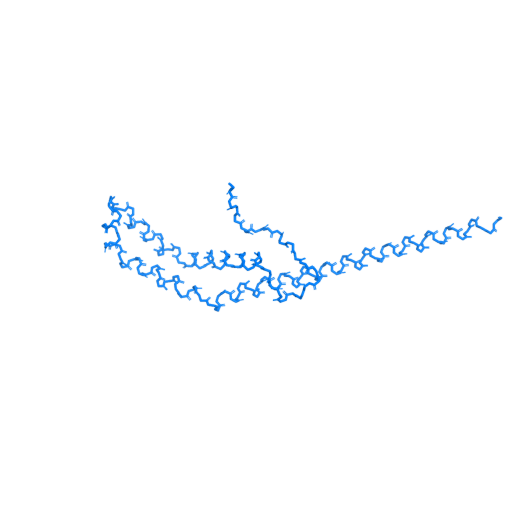 1
ATOM 970 O O . LYS A 1 119 ? -23.985 3.564 43.622 1.00 91.12 119 LYS A O 1
ATOM 975 N N . ALA A 1 120 ? -23.3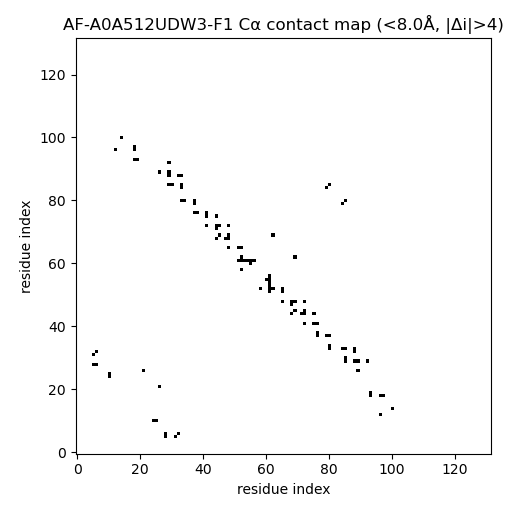50 1.742 42.473 1.00 87.81 120 ALA A N 1
ATOM 976 C CA . ALA A 1 120 ? -23.927 0.777 43.407 1.00 87.81 120 ALA A CA 1
ATOM 977 C C . ALA A 1 120 ? -23.273 0.867 44.797 1.00 87.81 120 ALA A C 1
ATOM 979 O O . ALA A 1 120 ? -23.981 0.942 45.798 1.00 87.81 120 ALA A O 1
ATOM 980 N N . SER A 1 121 ? -21.939 0.958 44.874 1.00 82.81 121 SER A N 1
ATOM 981 C CA . SER A 1 121 ? -21.240 1.136 46.154 1.00 82.81 121 SER A CA 1
ATOM 982 C C . SER A 1 121 ? -21.581 2.455 46.851 1.00 82.81 121 SER A C 1
ATOM 984 O O . SER A 1 121 ? -21.654 2.479 48.075 1.00 82.81 121 SER A O 1
ATOM 986 N N . ALA A 1 122 ? -21.820 3.532 46.092 1.00 81.38 122 ALA A N 1
ATOM 987 C CA . ALA A 1 122 ? -22.187 4.840 46.636 1.00 81.38 122 ALA A CA 1
ATOM 988 C C . ALA A 1 122 ? -23.630 4.884 47.172 1.00 81.38 122 ALA A C 1
ATOM 990 O O . ALA A 1 122 ? -23.889 5.541 48.176 1.00 81.38 122 ALA A O 1
ATOM 991 N N . ASN A 1 123 ? -24.562 4.157 46.549 1.00 75.31 123 ASN A N 1
ATOM 992 C CA . ASN A 1 123 ? -25.927 4.035 47.071 1.00 75.31 123 ASN A CA 1
ATOM 993 C C . ASN A 1 123 ? -25.971 3.216 48.371 1.00 75.31 123 ASN A C 1
ATOM 995 O O . ASN A 1 123 ? -26.630 3.623 49.323 1.00 75.31 123 ASN A O 1
ATOM 999 N N . ILE A 1 124 ? -25.196 2.127 48.460 1.00 70.44 124 ILE A N 1
ATOM 1000 C CA . ILE A 1 124 ? -25.130 1.276 49.664 1.00 70.44 124 ILE A CA 1
ATOM 1001 C C . ILE A 1 124 ? -24.548 2.034 50.873 1.00 70.44 124 ILE A C 1
ATOM 1003 O O . ILE A 1 124 ? -24.951 1.790 52.012 1.00 70.44 124 ILE A O 1
ATOM 1007 N N . SER A 1 125 ? -23.602 2.954 50.662 1.00 60.88 125 SER A N 1
ATOM 1008 C CA . SER A 1 125 ? -23.077 3.818 51.729 1.00 60.88 125 SER A CA 1
ATOM 1009 C C . SER A 1 125 ? -23.991 5.005 52.061 1.00 60.88 125 SER A C 1
ATOM 1011 O O . SER A 1 125 ? -23.954 5.480 53.195 1.00 60.88 125 SER A O 1
ATOM 1013 N N . GLY A 1 126 ? -24.836 5.450 51.126 1.00 58.47 126 GLY A N 1
ATOM 1014 C CA . GLY A 1 126 ? -25.866 6.467 51.361 1.00 58.47 126 GLY A CA 1
ATOM 1015 C C . GLY A 1 126 ? -27.040 5.969 52.213 1.00 58.47 126 GLY A C 1
ATOM 1016 O O . GLY A 1 126 ? -27.456 6.663 53.137 1.00 58.47 126 GLY A O 1
ATOM 1017 N N . GLU A 1 127 ? -27.531 4.747 51.978 1.00 55.00 127 GLU A N 1
ATOM 1018 C CA . GLU A 1 127 ? -28.640 4.164 52.759 1.00 55.00 127 GLU A CA 1
ATOM 1019 C C . GLU A 1 127 ? -28.267 3.884 54.222 1.00 55.00 127 GLU A C 1
ATOM 1021 O O . GLU A 1 127 ? -29.101 4.039 55.111 1.00 55.00 127 GLU A O 1
ATOM 1026 N N . LYS A 1 128 ? -27.000 3.561 54.517 1.00 53.53 128 LYS A N 1
ATOM 1027 C CA . LYS A 1 128 ? -26.546 3.330 55.902 1.00 53.53 128 LYS A CA 1
ATOM 1028 C C . LYS A 1 128 ? -26.508 4.591 56.775 1.00 53.53 128 LYS A C 1
ATOM 1030 O O . LYS A 1 128 ? -26.525 4.456 57.992 1.00 53.53 128 LYS A O 1
ATOM 1035 N N . ASN A 1 129 ? -26.494 5.788 56.183 1.00 53.41 129 ASN A N 1
ATOM 1036 C CA . ASN A 1 129 ? -26.472 7.063 56.914 1.00 53.41 129 ASN A CA 1
ATOM 1037 C C . ASN A 1 129 ? -27.862 7.703 57.103 1.00 53.41 129 ASN A C 1
ATOM 1039 O O . ASN A 1 129 ? -27.947 8.758 57.720 1.00 53.41 129 ASN A O 1
ATOM 1043 N N . SER A 1 130 ? -28.942 7.096 56.593 1.00 48.22 130 SER A N 1
ATOM 1044 C CA . SER A 1 130 ? -30.311 7.637 56.700 1.00 48.22 130 SER A CA 1
ATOM 1045 C C . SER A 1 130 ? -31.220 6.851 57.662 1.00 48.22 130 SER A C 1
ATOM 1047 O O . SER A 1 130 ? -32.419 7.117 57.719 1.00 48.22 130 SER A O 1
ATOM 1049 N N . SER A 1 131 ? -30.685 5.868 58.396 1.00 49.72 131 SER A N 1
ATOM 1050 C CA . SER A 1 131 ? -31.430 5.042 59.370 1.00 49.72 131 SER A CA 1
ATOM 1051 C C . SER A 1 131 ? -30.914 5.170 60.812 1.00 49.72 131 SER A C 1
ATOM 1053 O O . SER A 1 131 ? -31.110 4.251 61.606 1.00 49.72 131 SER A O 1
ATOM 1055 N N . GLN A 1 132 ? -30.262 6.286 61.153 1.00 45.09 132 GLN A N 1
ATOM 1056 C CA . GLN A 1 132 ? -29.983 6.686 62.539 1.00 45.09 132 GLN A CA 1
ATOM 1057 C C . GLN A 1 132 ? -30.741 7.959 62.893 1.00 45.09 132 GLN A C 1
ATOM 1059 O O . GLN A 1 132 ? -30.793 8.860 62.027 1.00 45.09 132 GLN A O 1
#

pLDDT: mean 84.37, std 14.36, range [37.47, 95.69]

Foldseek 3Di:
DPPDQCPPDPDPDDLPDQLLDADPVNLSNLVSVLQVVLCVQLVVLVVVLVVQCVVDPDNVVSCVVSVVSVVVSVVSSVVSPDPVSSVVSSVVSSVVSVVVSVVVVVVVVVVVVVVVVVVVVVVVVVVVVPPD

Radius of gyration: 27.15 Å; Cα contacts (8 Å, |Δi|>4): 57; chains: 1; bounding box: 57×29×88 Å

Secondary structure (DSSP, 8-state):
------TT------TTS-TTPPPHHHHHHHHHHHHHHHHHHTHHHHHHHHHHHHT-S-HHHHHHHTHHHHHHHHHHHHHHSSHHHHHHHHHHHHHHHHHHHHHHHHHHHHHHHHHHHHHHHHHHHHHTTS--

Sequence (132 aa):
MSKQPYDNRDLPTNPNLPVWVLTPKEEQVIFERWRKKTFQRCDDLIRAYVACSNSYESPVEAMKICDGVNRAQLDCVAKYQTMEYLDQERDILIADKKLKQKIYRERLAAAQAEAAAKKASANISGEKNSSQ